Protein AF-A0ABD5DEH2-F1 (afdb_monomer_lite)

pLDDT: mean 93.38, std 5.68, range [75.06, 98.44]

Secondary structure (DSSP, 8-state):
---------HHHHHHHHHHHHHHHHTT--GGG--HHHHHHHHHHHHHH-

Foldseek 3Di:
DPDDDDDDDPVVLVVLVVVQVVVVVVVDDPVCGDSVVSVVVVVVVVVVD

Radius of gyration: 11.43 Å; chains: 1; bounding box: 29×23×25 Å

Sequence (49 aa):
MARVNLYISNEVHEKINMIVEKRRQEGARDKDISLSGTASMLLELGLRV

InterPro domains:
  IPR007925 Relaxosome protein TraM [PF05261] (1-49)
  IPR010992 Integration host factor (IHF)-like DNA-binding domain superfamily [SSF47729] (2-49)
  IPR042073 TraM, DNA-binding domain [G3DSA:1.10.10.450] (2-49)

Structure (mmCIF, N/CA/C/O backbone):
data_AF-A0ABD5DEH2-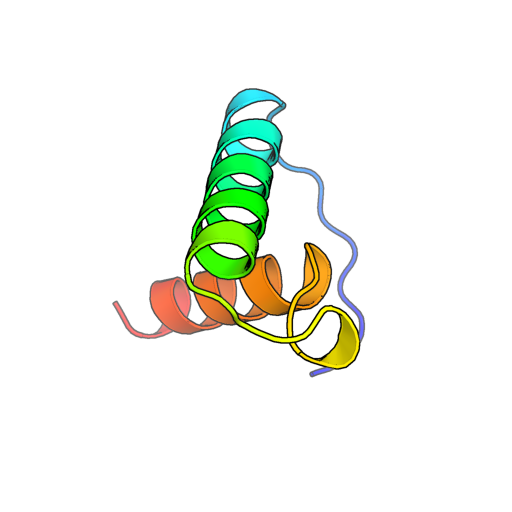F1
#
_entry.id   AF-A0ABD5DEH2-F1
#
loop_
_atom_site.group_PDB
_atom_site.id
_atom_site.type_symbol
_atom_site.label_atom_id
_atom_site.label_alt_id
_atom_site.label_comp_id
_atom_site.label_asym_id
_atom_site.label_entity_id
_atom_site.label_seq_id
_atom_site.pdbx_PDB_ins_code
_atom_site.Cartn_x
_atom_site.Cartn_y
_atom_site.Cartn_z
_atom_site.occupancy
_atom_site.B_iso_or_equiv
_atom_site.auth_seq_id
_atom_site.auth_comp_id
_atom_site.auth_asym_id
_atom_site.auth_atom_id
_atom_site.pdbx_PDB_model_num
ATOM 1 N N . MET A 1 1 ? 12.307 -6.060 7.781 1.00 75.69 1 MET A N 1
ATOM 2 C CA . MET A 1 1 ? 12.950 -5.916 6.455 1.00 75.69 1 MET A CA 1
ATOM 3 C C . MET A 1 1 ? 13.993 -4.814 6.513 1.00 75.69 1 MET A C 1
ATOM 5 O O . MET A 1 1 ? 13.848 -3.904 7.323 1.00 75.69 1 MET A O 1
ATOM 9 N N . ALA A 1 2 ? 15.027 -4.891 5.672 1.00 92.06 2 ALA A N 1
ATOM 10 C CA . ALA A 1 2 ? 15.900 -3.745 5.426 1.00 92.06 2 ALA A CA 1
ATOM 11 C C . ALA A 1 2 ? 15.092 -2.586 4.813 1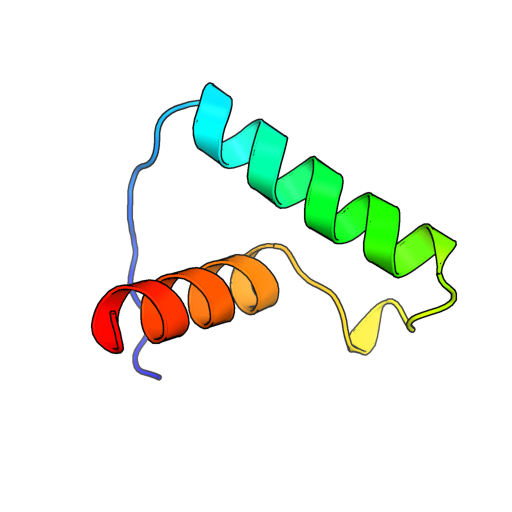.00 92.06 2 ALA A C 1
ATOM 13 O O . ALA A 1 2 ? 14.044 -2.809 4.204 1.00 92.06 2 ALA A O 1
ATOM 14 N N . ARG A 1 3 ? 15.568 -1.347 4.970 1.00 94.31 3 ARG A N 1
ATOM 15 C CA . ARG A 1 3 ? 14.935 -0.184 4.338 1.00 94.31 3 ARG A CA 1
ATOM 16 C C . ARG A 1 3 ? 15.144 -0.250 2.825 1.00 94.31 3 ARG A C 1
ATOM 18 O O . ARG A 1 3 ? 16.282 -0.348 2.376 1.00 94.31 3 ARG A O 1
ATOM 25 N N . VAL A 1 4 ? 14.061 -0.132 2.061 1.00 94.56 4 VAL A N 1
ATOM 26 C CA . VAL A 1 4 ? 14.094 -0.091 0.594 1.00 94.56 4 VAL A CA 1
ATOM 27 C C . VAL A 1 4 ? 13.399 1.181 0.125 1.00 94.56 4 VAL A C 1
ATOM 29 O O . VAL A 1 4 ? 12.262 1.442 0.512 1.00 94.56 4 VAL A O 1
ATOM 32 N N . ASN A 1 5 ? 14.086 1.973 -0.696 1.00 95.81 5 ASN A N 1
ATOM 33 C CA . ASN A 1 5 ? 13.491 3.122 -1.374 1.00 95.81 5 ASN A CA 1
ATOM 34 C C . ASN A 1 5 ? 13.127 2.694 -2.801 1.00 95.81 5 ASN A C 1
ATOM 36 O O . ASN A 1 5 ? 13.971 2.145 -3.507 1.00 95.81 5 ASN A O 1
ATOM 40 N N . LEU A 1 6 ? 11.886 2.940 -3.213 1.00 94.38 6 LEU A N 1
ATOM 41 C CA . LEU A 1 6 ? 11.343 2.544 -4.512 1.00 94.38 6 LEU A CA 1
ATOM 42 C C . LEU A 1 6 ? 10.515 3.686 -5.098 1.00 94.38 6 LEU A C 1
ATOM 44 O O . LEU A 1 6 ? 9.923 4.474 -4.361 1.00 94.38 6 LEU A O 1
ATOM 48 N N . TYR A 1 7 ? 10.445 3.720 -6.424 1.00 97.12 7 TYR A N 1
ATOM 49 C CA . TYR A 1 7 ? 9.538 4.584 -7.169 1.00 97.12 7 TYR A CA 1
ATOM 50 C C . TYR A 1 7 ? 8.468 3.712 -7.820 1.00 97.12 7 TYR A C 1
ATOM 52 O O . TYR A 1 7 ? 8.776 2.687 -8.426 1.00 97.12 7 TYR A O 1
ATOM 60 N N . ILE A 1 8 ? 7.213 4.119 -7.673 1.00 97.12 8 ILE A N 1
ATOM 61 C CA . ILE A 1 8 ? 6.036 3.456 -8.242 1.00 97.12 8 ILE A CA 1
ATOM 62 C C . ILE A 1 8 ? 5.229 4.486 -9.031 1.00 97.12 8 ILE A C 1
ATOM 64 O O . ILE A 1 8 ? 5.379 5.688 -8.810 1.00 97.12 8 ILE A O 1
ATOM 68 N N . SER A 1 9 ? 4.379 4.036 -9.954 1.00 98.44 9 SER A N 1
ATOM 69 C CA . SER A 1 9 ? 3.489 4.952 -10.669 1.00 98.44 9 SER A CA 1
ATOM 70 C C . SER A 1 9 ? 2.469 5.588 -9.717 1.00 98.44 9 SER A C 1
ATOM 72 O O . SER A 1 9 ? 2.102 4.999 -8.694 1.00 98.44 9 SER A O 1
ATOM 74 N N . ASN A 1 10 ? 1.971 6.773 -10.083 1.00 98.31 10 ASN A N 1
ATOM 75 C CA . ASN A 1 10 ? 0.926 7.466 -9.321 1.00 98.31 10 ASN A CA 1
ATOM 76 C C . ASN A 1 10 ? -0.316 6.582 -9.137 1.00 98.31 10 ASN A C 1
ATOM 78 O O . ASN A 1 10 ? -0.858 6.505 -8.041 1.00 98.31 10 ASN A O 1
ATOM 82 N N . GLU A 1 11 ? -0.695 5.837 -10.177 1.00 98.44 11 GLU A N 1
ATOM 83 C CA . GLU A 1 11 ? -1.821 4.904 -10.131 1.00 98.44 11 GLU A CA 1
ATOM 84 C C . GLU A 1 11 ? -1.642 3.825 -9.049 1.00 98.44 11 GLU A C 1
ATOM 86 O O . GLU A 1 11 ? -2.564 3.536 -8.286 1.00 98.44 11 GLU A O 1
ATOM 91 N N . VAL A 1 12 ? -0.449 3.228 -8.945 1.00 97.81 12 VAL A N 1
ATOM 92 C CA . VAL A 1 12 ? -0.167 2.215 -7.916 1.00 97.81 12 VAL A CA 1
ATOM 93 C C . VAL A 1 12 ? -0.153 2.860 -6.532 1.00 97.81 12 VAL A C 1
ATOM 95 O O . VAL A 1 12 ? -0.718 2.300 -5.594 1.00 97.81 12 VAL A O 1
ATOM 98 N N . HIS A 1 13 ? 0.432 4.050 -6.396 1.00 98.00 13 HIS A N 1
ATOM 99 C CA . HIS A 1 13 ? 0.437 4.789 -5.135 1.00 98.00 13 HIS A CA 1
ATOM 100 C C . HIS A 1 13 ? -0.986 5.095 -4.636 1.00 98.00 13 HIS A C 1
ATOM 102 O O . HIS A 1 13 ? -1.296 4.864 -3.465 1.00 98.00 13 HIS A O 1
ATOM 108 N N . GLU A 1 14 ? -1.876 5.563 -5.512 1.00 98.31 14 GLU A N 1
ATOM 109 C CA . GLU A 1 14 ? -3.284 5.817 -5.188 1.00 98.31 14 GLU A CA 1
ATOM 110 C C . GLU A 1 14 ? -4.009 4.535 -4.770 1.00 98.31 14 GLU A C 1
ATOM 112 O O . GLU A 1 14 ? -4.667 4.509 -3.729 1.00 98.31 14 GLU A O 1
ATOM 117 N N . LYS A 1 15 ? -3.817 3.437 -5.510 1.00 98.31 15 LYS A N 1
ATOM 118 C CA . LYS A 1 15 ? -4.407 2.133 -5.172 1.00 98.31 15 LYS A CA 1
ATOM 119 C C . LYS A 1 15 ? -3.966 1.625 -3.798 1.00 98.31 15 LYS A C 1
ATOM 121 O O . LYS A 1 15 ? -4.793 1.104 -3.053 1.00 98.31 15 LYS A O 1
ATOM 126 N N . ILE A 1 16 ? -2.696 1.797 -3.423 1.00 97.56 16 ILE A N 1
ATOM 127 C CA . ILE A 1 16 ? -2.222 1.414 -2.082 1.00 97.56 16 ILE A CA 1
ATOM 128 C C . ILE A 1 16 ? -2.886 2.295 -1.013 1.00 97.56 16 ILE A C 1
ATOM 130 O O . ILE A 1 16 ? -3.342 1.768 0.002 1.00 97.56 16 ILE A O 1
ATOM 134 N N . ASN A 1 17 ? -3.013 3.605 -1.241 1.00 96.69 17 ASN A N 1
ATOM 135 C CA . ASN A 1 17 ? -3.716 4.494 -0.308 1.00 96.69 17 ASN A CA 1
ATOM 136 C C . ASN A 1 17 ? -5.194 4.114 -0.136 1.00 96.69 17 ASN A C 1
ATOM 138 O O . ASN A 1 17 ? -5.698 4.115 0.984 1.00 96.69 17 ASN A O 1
ATOM 142 N N . MET A 1 18 ? -5.879 3.699 -1.204 1.00 97.56 18 MET A N 1
ATOM 143 C CA . MET A 1 18 ? -7.2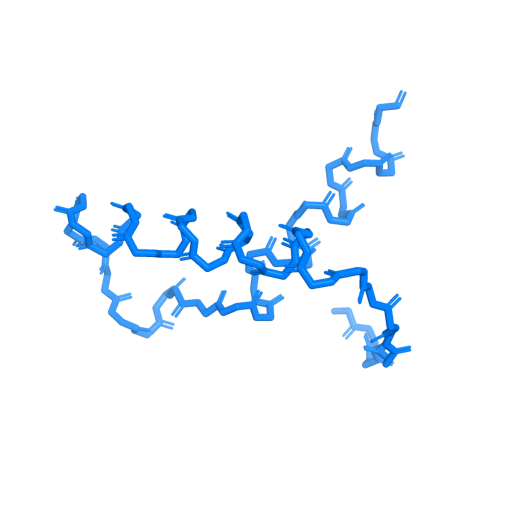53 3.197 -1.098 1.00 97.56 18 MET A CA 1
ATOM 144 C C . MET A 1 18 ? -7.355 1.955 -0.198 1.00 97.56 18 MET A C 1
ATOM 146 O O . MET A 1 18 ? -8.322 1.820 0.549 1.00 97.56 18 MET A O 1
ATOM 150 N N . ILE A 1 19 ? -6.363 1.057 -0.226 1.00 96.31 19 ILE A N 1
ATOM 151 C CA . ILE A 1 19 ? -6.318 -0.120 0.660 1.00 96.31 19 ILE A CA 1
ATOM 152 C C . ILE A 1 19 ? -6.139 0.307 2.121 1.00 96.31 19 ILE A C 1
ATOM 154 O O . ILE A 1 19 ? -6.808 -0.230 3.005 1.00 96.31 19 ILE A O 1
ATOM 158 N N . VAL A 1 20 ? -5.251 1.272 2.370 1.00 95.75 20 VAL A N 1
ATOM 159 C CA . VAL A 1 20 ? -5.010 1.849 3.701 1.00 95.75 20 VAL A CA 1
ATOM 160 C C . VAL A 1 20 ? -6.304 2.444 4.261 1.00 95.75 20 VAL A C 1
ATOM 162 O O . VAL A 1 20 ? -6.716 2.075 5.361 1.00 95.75 20 VAL A O 1
ATOM 165 N N . GLU A 1 21 ? -6.989 3.294 3.493 1.00 94.94 21 GLU A N 1
ATOM 166 C CA . GLU A 1 21 ? -8.237 3.926 3.935 1.00 94.94 21 GLU A CA 1
ATOM 167 C C . GLU A 1 21 ? -9.372 2.918 4.118 1.00 94.94 21 GLU A C 1
ATOM 169 O O . GLU A 1 21 ? -10.101 2.987 5.107 1.00 94.94 21 GLU A O 1
ATOM 174 N N . LYS A 1 22 ? -9.491 1.925 3.229 1.00 95.62 22 LYS A N 1
ATOM 175 C CA . LYS A 1 22 ? -10.464 0.841 3.397 1.00 95.62 22 LYS A CA 1
ATOM 176 C C . LYS A 1 22 ? -10.260 0.117 4.729 1.00 95.62 22 LYS A C 1
ATOM 178 O O . LYS A 1 22 ? -11.214 -0.075 5.474 1.00 95.62 22 LYS A O 1
ATOM 183 N N . ARG A 1 23 ? -9.017 -0.235 5.070 1.00 93.25 23 ARG A N 1
ATOM 184 C CA . ARG A 1 23 ? -8.726 -0.903 6.345 1.00 93.25 23 ARG A CA 1
ATOM 185 C C . ARG A 1 23 ? -8.982 -0.004 7.558 1.00 93.25 23 ARG A C 1
ATOM 187 O O . ARG A 1 23 ? -9.412 -0.503 8.596 1.00 93.25 23 ARG A O 1
ATOM 194 N N . ARG A 1 24 ? -8.767 1.311 7.439 1.00 91.06 24 ARG A N 1
ATOM 195 C CA . ARG A 1 24 ? -9.148 2.271 8.488 1.00 91.06 24 ARG A CA 1
ATOM 196 C C . ARG A 1 24 ? -10.664 2.274 8.705 1.00 91.06 24 ARG A C 1
ATOM 198 O O . ARG A 1 24 ? -11.112 2.233 9.847 1.00 91.06 24 ARG A O 1
ATOM 205 N N . GLN A 1 25 ? -11.453 2.258 7.630 1.00 93.19 25 GLN A N 1
ATOM 206 C CA . GLN A 1 25 ? -12.919 2.167 7.708 1.00 93.19 25 GLN A CA 1
ATOM 207 C C . GLN A 1 25 ? -13.399 0.841 8.319 1.00 93.19 25 GLN A C 1
ATOM 209 O O . GLN A 1 25 ? -14.416 0.817 9.004 1.00 93.19 25 GLN A O 1
ATOM 214 N N . GLU A 1 26 ? -12.646 -0.245 8.134 1.00 94.44 26 GLU A N 1
ATOM 215 C CA . GLU A 1 26 ? -12.897 -1.553 8.760 1.00 94.44 26 GLU A CA 1
ATOM 216 C C . GLU A 1 26 ? -12.543 -1.589 10.266 1.00 94.44 26 GLU A C 1
ATOM 218 O O . GLU A 1 26 ? -12.682 -2.627 10.914 1.00 94.44 26 GLU A O 1
ATOM 223 N N . GLY A 1 27 ? -12.119 -0.462 10.854 1.00 90.94 27 GLY A N 1
ATOM 224 C CA . GLY A 1 27 ? -11.903 -0.312 12.296 1.00 90.94 27 GLY A CA 1
ATOM 225 C C . GLY A 1 27 ? -10.508 -0.710 12.777 1.00 90.94 27 GLY A C 1
ATOM 226 O O . GLY A 1 27 ? -10.276 -0.837 13.983 1.00 90.94 27 GLY A O 1
ATOM 227 N N . ALA A 1 28 ? -9.562 -0.913 11.862 1.00 89.38 28 ALA A N 1
ATOM 228 C CA . ALA A 1 28 ? -8.189 -1.169 12.254 1.00 89.38 28 ALA A CA 1
ATOM 229 C C . ALA A 1 28 ? -7.517 0.114 12.768 1.00 89.38 28 ALA A C 1
ATOM 231 O O . ALA A 1 28 ? -7.771 1.225 12.303 1.00 89.38 28 ALA A O 1
ATOM 232 N N . ARG A 1 29 ? -6.685 -0.047 13.799 1.00 85.00 29 ARG A N 1
ATOM 233 C CA . ARG A 1 29 ? -6.117 1.079 14.545 1.00 85.00 29 ARG A CA 1
ATOM 234 C C . ARG A 1 29 ? -5.069 1.789 13.695 1.00 85.00 29 ARG A C 1
ATOM 236 O O . ARG A 1 29 ? -4.269 1.132 13.036 1.00 85.00 29 ARG A O 1
ATOM 243 N N . ASP A 1 30 ? -4.988 3.114 13.807 1.00 75.06 30 ASP A N 1
ATOM 244 C CA . ASP A 1 30 ? -4.021 3.920 13.042 1.00 75.06 30 ASP A CA 1
ATOM 245 C C . ASP A 1 30 ? -2.562 3.491 13.256 1.00 75.06 30 ASP A C 1
ATOM 247 O O . ASP A 1 30 ? -1.742 3.589 12.351 1.00 75.06 30 ASP A O 1
ATOM 251 N N . LYS A 1 31 ? -2.232 2.953 14.437 1.00 78.69 31 LYS A N 1
ATOM 252 C CA . LYS A 1 31 ? -0.889 2.424 14.725 1.00 78.69 31 LYS A CA 1
ATOM 253 C C . LYS A 1 31 ? -0.533 1.162 13.925 1.00 78.69 31 LYS A C 1
ATOM 255 O O . LYS A 1 31 ? 0.644 0.858 13.769 1.00 78.69 31 LYS A O 1
ATOM 260 N N . ASP A 1 32 ? -1.540 0.430 13.456 1.00 77.88 32 ASP A N 1
ATOM 261 C CA . ASP A 1 32 ? -1.390 -0.867 12.796 1.00 77.88 32 ASP A CA 1
ATOM 262 C C . ASP A 1 32 ? -1.442 -0.727 11.259 1.00 77.88 32 ASP A C 1
ATOM 264 O O . ASP A 1 32 ? -1.180 -1.688 10.533 1.00 77.88 32 ASP A O 1
ATOM 268 N N . ILE A 1 33 ? -1.758 0.470 10.742 1.00 88.62 33 ILE A N 1
ATOM 269 C CA . ILE A 1 33 ? -1.956 0.728 9.313 1.00 88.62 33 ILE A CA 1
ATOM 270 C C . ILE A 1 33 ? -1.110 1.905 8.845 1.00 88.62 33 ILE A C 1
ATOM 272 O O . ILE A 1 33 ? -1.253 3.039 9.287 1.00 88.62 33 ILE A O 1
ATOM 276 N N . SER A 1 34 ? -0.251 1.633 7.867 1.00 93.38 34 SER A N 1
ATOM 277 C CA . SER A 1 34 ? 0.509 2.654 7.155 1.00 93.38 34 SER A CA 1
ATOM 278 C C . SER A 1 34 ? 0.680 2.273 5.690 1.00 93.38 34 SER A C 1
ATOM 280 O O . SER A 1 34 ? 0.581 1.095 5.319 1.00 93.38 34 SER A O 1
ATOM 282 N N . LEU A 1 35 ? 0.995 3.271 4.863 1.00 94.44 35 LEU A N 1
ATOM 283 C CA . LEU A 1 35 ? 1.376 3.062 3.468 1.00 94.44 35 LEU A CA 1
ATOM 284 C C . LEU A 1 35 ? 2.567 2.101 3.369 1.00 94.44 35 LEU A C 1
ATOM 286 O O . LEU A 1 35 ? 2.492 1.109 2.653 1.00 94.44 35 LEU A O 1
ATOM 290 N N . SER A 1 36 ? 3.631 2.341 4.142 1.00 94.19 36 SER A N 1
ATOM 291 C CA . SER A 1 36 ? 4.843 1.513 4.127 1.00 94.19 36 SER A CA 1
ATOM 292 C C . SER A 1 36 ? 4.579 0.071 4.565 1.00 94.19 36 SER A C 1
ATOM 294 O O . SER A 1 36 ? 5.113 -0.857 3.958 1.00 94.19 36 SER A O 1
ATOM 296 N N . GLY A 1 37 ? 3.734 -0.141 5.581 1.00 94.19 37 GLY A N 1
ATOM 297 C CA . GLY A 1 37 ? 3.344 -1.483 6.024 1.00 94.19 37 GLY A CA 1
ATOM 298 C C . GLY A 1 37 ? 2.536 -2.229 4.962 1.00 94.19 37 GLY A C 1
ATOM 299 O O . GLY A 1 37 ? 2.819 -3.387 4.658 1.00 94.19 37 GLY A O 1
ATOM 300 N N . THR A 1 38 ? 1.582 -1.53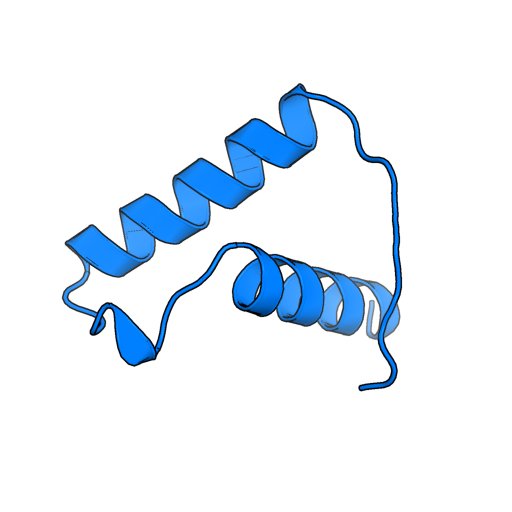9 4.334 1.00 94.88 38 THR A N 1
ATOM 301 C CA . THR A 1 38 ? 0.760 -2.100 3.251 1.00 94.88 38 THR A CA 1
ATOM 302 C C . THR A 1 38 ? 1.605 -2.411 2.015 1.00 94.88 38 THR A C 1
ATOM 304 O O . THR A 1 38 ? 1.490 -3.498 1.456 1.00 94.88 38 THR A O 1
ATOM 307 N N . ALA A 1 39 ? 2.508 -1.508 1.627 1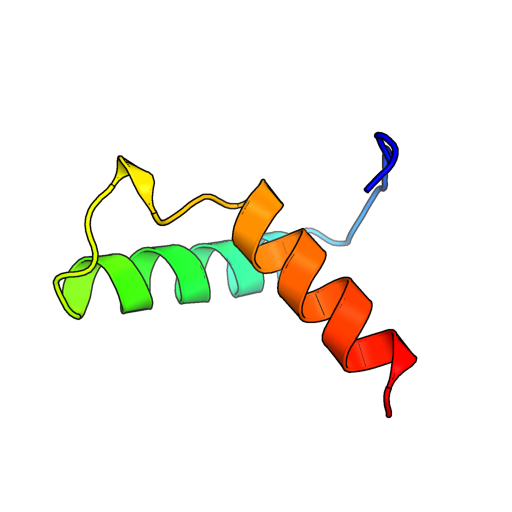.00 96.06 39 ALA A N 1
ATOM 308 C CA . ALA A 1 39 ? 3.427 -1.704 0.510 1.00 96.06 39 ALA A CA 1
ATOM 309 C C . ALA A 1 39 ? 4.400 -2.869 0.756 1.00 96.06 39 ALA A C 1
ATOM 311 O O . ALA A 1 39 ? 4.618 -3.676 -0.142 1.00 96.06 39 ALA A O 1
ATOM 312 N N . SER A 1 40 ? 4.933 -3.004 1.976 1.00 95.19 40 SER A N 1
ATOM 313 C CA . SER A 1 40 ? 5.813 -4.126 2.343 1.00 95.19 40 SER A CA 1
ATOM 314 C C . SER A 1 40 ? 5.074 -5.463 2.272 1.00 95.19 40 SER A C 1
ATOM 316 O O . SER A 1 40 ? 5.596 -6.427 1.723 1.00 95.19 40 SER A O 1
ATOM 318 N N . MET A 1 41 ? 3.828 -5.512 2.754 1.00 94.81 41 MET A N 1
ATOM 319 C CA . MET A 1 41 ? 2.986 -6.708 2.664 1.00 94.81 41 MET A CA 1
ATOM 320 C C . MET A 1 41 ? 2.683 -7.091 1.209 1.00 94.81 41 MET A C 1
ATOM 322 O O . MET A 1 41 ? 2.796 -8.262 0.857 1.00 94.81 41 MET A O 1
ATOM 326 N N . LEU A 1 42 ? 2.358 -6.120 0.348 1.00 95.94 42 LEU A N 1
ATOM 327 C CA . LEU A 1 42 ? 2.136 -6.366 -1.082 1.00 95.94 42 LEU A CA 1
ATOM 328 C C . LEU A 1 42 ? 3.411 -6.835 -1.794 1.00 95.94 42 LEU A C 1
ATOM 330 O O . LEU A 1 42 ? 3.339 -7.715 -2.648 1.00 95.94 42 LEU A O 1
ATOM 334 N N . LEU A 1 43 ? 4.572 -6.287 -1.425 1.00 95.44 43 LEU A N 1
ATOM 335 C CA . LEU A 1 43 ? 5.868 -6.718 -1.947 1.00 95.44 43 LEU A CA 1
ATOM 336 C C . LEU A 1 43 ? 6.166 -8.176 -1.569 1.00 95.44 43 LEU A C 1
ATOM 338 O O . LEU A 1 43 ? 6.551 -8.966 -2.426 1.00 95.44 43 LEU A O 1
ATOM 342 N N . GLU A 1 44 ? 5.958 -8.549 -0.304 1.00 94.75 44 GLU A N 1
ATOM 343 C CA . GLU A 1 44 ? 6.134 -9.935 0.143 1.00 94.75 44 GLU A CA 1
ATOM 344 C C . GLU A 1 44 ? 5.126 -10.889 -0.498 1.00 94.75 44 GLU A C 1
ATOM 346 O O . GLU A 1 44 ? 5.483 -12.016 -0.833 1.00 94.75 44 GLU A O 1
ATOM 351 N N . LEU A 1 45 ? 3.876 -10.454 -0.679 1.00 96.69 45 LEU A N 1
ATOM 352 C CA . LEU A 1 45 ? 2.866 -11.239 -1.380 1.00 96.69 45 LEU A CA 1
ATOM 353 C C . LEU A 1 45 ? 3.291 -11.497 -2.829 1.00 96.69 45 LEU A C 1
ATOM 355 O O . LEU A 1 45 ? 3.265 -12.642 -3.260 1.00 96.69 45 LEU A O 1
ATOM 359 N N . GLY A 1 46 ? 3.737 -10.464 -3.549 1.00 96.06 46 GLY A N 1
ATOM 360 C CA . GLY A 1 46 ? 4.213 -10.588 -4.929 1.00 96.06 46 GLY A CA 1
ATOM 361 C C . GLY A 1 46 ? 5.474 -11.441 -5.086 1.00 96.06 46 GLY A C 1
ATOM 362 O O . GLY A 1 46 ? 5.691 -11.988 -6.155 1.00 96.06 46 GLY A O 1
ATOM 363 N N . LEU A 1 47 ? 6.286 -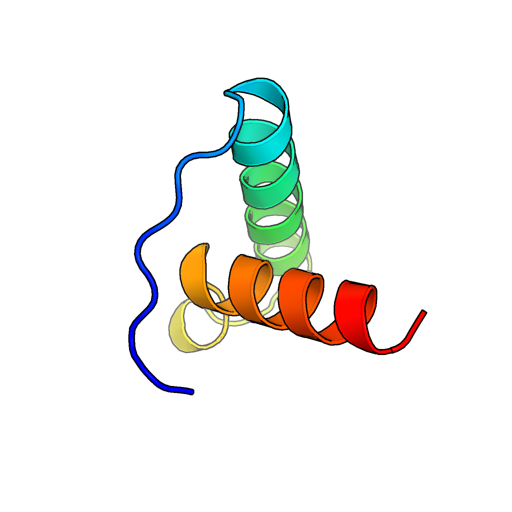11.591 -4.034 1.00 95.31 47 LEU A N 1
ATOM 364 C CA . LEU A 1 47 ? 7.429 -12.512 -4.030 1.00 95.31 47 LEU A CA 1
ATOM 365 C C . LEU A 1 47 ? 7.007 -13.986 -3.890 1.00 95.31 47 LEU A C 1
ATOM 367 O O . LEU A 1 47 ? 7.755 -14.876 -4.285 1.00 95.31 47 LEU A O 1
ATOM 371 N N . ARG A 1 48 ? 5.856 -14.253 -3.260 1.00 95.25 48 ARG A N 1
ATOM 372 C CA . ARG A 1 48 ? 5.357 -15.615 -2.995 1.00 95.25 48 ARG A CA 1
ATOM 373 C C . ARG A 1 48 ? 4.492 -16.181 -4.123 1.00 95.25 48 ARG A C 1
ATOM 375 O O . ARG A 1 48 ? 4.157 -17.362 -4.059 1.00 95.25 48 ARG A O 1
ATOM 382 N N . VAL A 1 49 ? 4.089 -15.345 -5.077 1.00 88.25 49 VAL A N 1
ATOM 383 C CA . VAL A 1 49 ? 3.300 -15.716 -6.263 1.00 88.25 49 VAL A CA 1
ATOM 384 C C . VAL A 1 49 ? 4.246 -15.946 -7.431 1.00 88.25 49 VAL A C 1
ATOM 386 O O . VAL A 1 49 ? 4.019 -16.935 -8.158 1.00 88.25 49 VAL A O 1
#

Organism: Acinetobacter baumannii (NCBI:txid470)